Protein AF-A0A2V1IHQ0-F1 (afdb_monomer_lite)

Sequence (121 aa):
MEKNFTPDSVISALMNHAKTSDSDFPVHVFPAKMQRIILELNTTCGFPNDYTASAMLAAISVAIGNTHRIEVKRNWQESAIVYIAIVGRPGDCKSHPLTFVMRPLVNADWKTIRVTTDEQD

Structure (mmCIF, N/CA/C/O backbone):
data_AF-A0A2V1IHQ0-F1
#
_entry.id   AF-A0A2V1IHQ0-F1
#
loop_
_atom_site.group_PDB
_atom_site.id
_atom_site.type_symbol
_atom_site.label_atom_id
_atom_site.label_alt_id
_atom_site.label_comp_id
_atom_site.label_asym_id
_atom_site.label_entity_id
_atom_site.label_seq_id
_atom_site.pdbx_PDB_ins_code
_atom_site.Cartn_x
_atom_site.Cartn_y
_atom_site.Cartn_z
_atom_site.occupancy
_atom_site.B_iso_or_equiv
_atom_site.auth_seq_id
_atom_site.auth_comp_id
_atom_site.auth_asym_id
_atom_site.auth_atom_id
_atom_site.pdbx_PDB_model_num
ATOM 1 N N . MET A 1 1 ? 27.532 -38.109 -4.832 1.00 43.19 1 MET A N 1
ATOM 2 C CA . MET A 1 1 ? 27.178 -37.181 -5.925 1.00 43.19 1 MET A CA 1
ATOM 3 C C . MET A 1 1 ? 26.828 -35.856 -5.274 1.00 43.19 1 MET A C 1
ATOM 5 O O . MET A 1 1 ? 25.725 -35.701 -4.764 1.00 43.19 1 MET A O 1
ATOM 9 N N . GLU A 1 2 ? 27.820 -34.979 -5.140 1.00 50.62 2 GLU A N 1
ATOM 10 C CA . GLU A 1 2 ? 27.670 -33.687 -4.468 1.00 50.62 2 GLU A CA 1
ATOM 11 C C . GLU A 1 2 ? 26.756 -32.785 -5.305 1.00 50.62 2 GLU A C 1
ATOM 13 O O . GLU A 1 2 ? 26.975 -32.590 -6.501 1.00 50.62 2 GLU A O 1
ATOM 18 N N . LYS A 1 3 ? 25.681 -32.277 -4.695 1.00 59.34 3 LYS A N 1
ATOM 19 C CA . LYS A 1 3 ? 24.861 -31.234 -5.311 1.00 59.34 3 LYS A CA 1
ATOM 20 C C . LYS A 1 3 ? 25.655 -29.933 -5.229 1.00 59.34 3 LYS A C 1
ATOM 22 O O . LYS A 1 3 ? 25.682 -29.298 -4.179 1.00 59.34 3 LYS A O 1
ATOM 27 N N . ASN A 1 4 ? 26.304 -29.555 -6.326 1.00 62.03 4 ASN A N 1
ATOM 28 C CA . ASN A 1 4 ? 26.967 -28.261 -6.449 1.00 62.03 4 ASN A CA 1
ATOM 29 C C . ASN A 1 4 ? 25.912 -27.145 -6.427 1.00 62.03 4 ASN A C 1
ATOM 31 O O . ASN A 1 4 ? 25.260 -26.877 -7.435 1.00 62.03 4 ASN A O 1
ATOM 35 N N . PHE A 1 5 ? 25.732 -26.512 -5.267 1.00 65.00 5 PHE A N 1
ATOM 36 C CA . PHE A 1 5 ? 24.930 -25.301 -5.104 1.00 65.00 5 PHE A CA 1
ATOM 37 C C . PHE A 1 5 ? 25.695 -24.106 -5.683 1.00 65.00 5 PHE A C 1
ATOM 39 O O . PHE A 1 5 ? 26.440 -23.428 -4.980 1.00 65.00 5 PHE A O 1
ATOM 46 N N . THR A 1 6 ? 25.538 -23.849 -6.980 1.00 82.12 6 THR A N 1
ATOM 47 C CA . THR A 1 6 ? 26.019 -22.603 -7.592 1.00 82.12 6 THR A CA 1
ATOM 48 C C . THR A 1 6 ? 24.963 -21.503 -7.438 1.00 82.12 6 THR A C 1
ATOM 50 O O . THR A 1 6 ? 23.766 -21.817 -7.477 1.00 82.12 6 THR A O 1
ATOM 53 N N . PRO A 1 7 ? 25.348 -20.218 -7.299 1.00 79.31 7 PRO A N 1
ATOM 54 C CA . PRO A 1 7 ? 24.398 -19.102 -7.258 1.00 79.31 7 PRO A CA 1
ATOM 55 C C . PRO A 1 7 ? 23.412 -19.117 -8.433 1.00 79.31 7 PRO A C 1
ATOM 57 O O . PRO A 1 7 ? 22.220 -18.907 -8.236 1.00 79.31 7 PRO A O 1
ATOM 60 N N . ASP A 1 8 ? 23.875 -19.489 -9.628 1.00 83.06 8 ASP A N 1
ATOM 61 C CA . ASP A 1 8 ? 23.035 -19.603 -10.823 1.00 83.06 8 ASP A CA 1
ATOM 62 C C . ASP A 1 8 ? 21.993 -20.726 -10.719 1.00 83.06 8 ASP A C 1
ATOM 64 O O . ASP A 1 8 ? 20.862 -20.572 -11.185 1.00 83.06 8 ASP A O 1
ATOM 68 N N . SER A 1 9 ? 22.324 -21.848 -10.066 1.00 80.12 9 SER A N 1
ATOM 69 C CA . SER A 1 9 ? 21.358 -22.929 -9.809 1.00 80.12 9 SER A CA 1
ATOM 70 C C . SER A 1 9 ? 20.260 -22.491 -8.837 1.00 80.12 9 SER A C 1
ATOM 72 O O . SER A 1 9 ? 19.096 -22.841 -9.013 1.00 80.12 9 SER A O 1
ATOM 74 N N . VAL A 1 10 ? 20.610 -21.664 -7.847 1.00 82.88 10 VAL A N 1
ATOM 75 C CA . VAL A 1 10 ? 19.654 -21.110 -6.882 1.00 82.88 10 VAL A CA 1
ATOM 76 C C . VAL A 1 10 ? 18.774 -20.063 -7.560 1.00 82.88 10 VAL A C 1
ATOM 78 O O . VAL A 1 10 ? 17.554 -20.120 -7.441 1.00 82.88 10 VAL A O 1
ATOM 81 N N . ILE A 1 11 ? 19.368 -19.147 -8.329 1.00 83.31 11 ILE A N 1
ATOM 82 C CA . ILE A 1 11 ? 18.638 -18.108 -9.067 1.00 83.31 11 ILE A CA 1
ATOM 83 C C . ILE A 1 11 ? 17.683 -18.741 -10.084 1.00 83.31 11 ILE A C 1
ATOM 85 O O . ILE A 1 11 ? 16.514 -18.369 -10.132 1.00 83.31 11 ILE A O 1
ATOM 89 N N . SER A 1 12 ? 18.138 -19.728 -10.859 1.00 79.69 12 SER A N 1
ATOM 90 C CA . SER A 1 12 ? 17.285 -20.426 -11.830 1.00 79.69 12 SER A CA 1
ATOM 91 C C . SER A 1 12 ? 16.164 -21.229 -11.164 1.00 79.69 12 SER A C 1
ATOM 93 O O . SER A 1 12 ? 15.031 -21.196 -11.646 1.00 79.69 12 SER A O 1
ATOM 95 N N . ALA A 1 13 ? 16.425 -21.884 -10.027 1.00 79.50 13 ALA A N 1
ATOM 96 C CA . ALA A 1 13 ? 15.391 -22.563 -9.248 1.00 79.50 13 ALA A CA 1
ATOM 97 C C . ALA A 1 13 ? 14.333 -21.582 -8.712 1.00 79.50 13 ALA A C 1
ATOM 99 O O . ALA A 1 13 ? 13.137 -21.850 -8.834 1.00 79.50 13 ALA A O 1
ATOM 100 N N . LEU A 1 14 ? 14.751 -20.423 -8.191 1.00 77.75 14 LEU A N 1
ATOM 101 C CA . LEU A 1 14 ? 13.845 -19.365 -7.731 1.00 77.75 14 LEU A CA 1
ATOM 102 C C . LEU A 1 14 ? 13.032 -18.763 -8.884 1.00 77.75 14 LEU A C 1
ATOM 104 O O . LEU A 1 14 ? 11.829 -18.563 -8.741 1.00 77.75 14 LEU A O 1
ATOM 108 N N . MET A 1 15 ? 13.654 -18.525 -10.042 1.00 74.56 15 MET A N 1
ATOM 109 C CA . MET A 1 15 ? 12.963 -18.022 -11.235 1.00 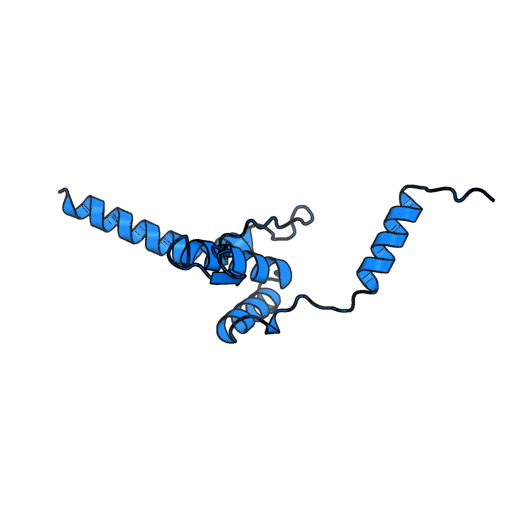74.56 15 MET A CA 1
ATOM 110 C C . MET A 1 15 ? 11.923 -19.011 -11.765 1.00 74.56 15 MET A C 1
ATOM 112 O O . MET A 1 15 ? 10.845 -18.595 -12.184 1.00 74.56 15 MET A O 1
ATOM 116 N N . ASN A 1 16 ? 12.222 -20.311 -11.738 1.00 68.81 16 ASN A N 1
ATOM 117 C CA . ASN A 1 16 ? 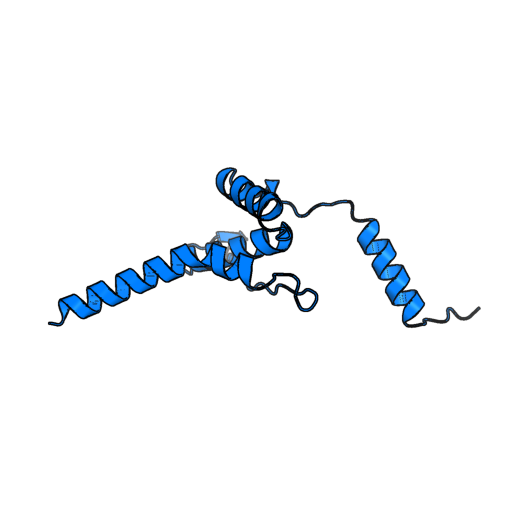11.263 -21.343 -12.126 1.00 68.81 16 ASN A CA 1
ATOM 118 C C . ASN A 1 16 ? 10.108 -21.442 -11.124 1.00 68.81 16 ASN A C 1
ATOM 120 O O . ASN A 1 16 ? 8.966 -21.557 -11.554 1.00 68.81 16 ASN A O 1
ATOM 124 N N . HIS A 1 17 ? 10.380 -21.319 -9.819 1.00 62.88 17 HIS A N 1
ATOM 125 C CA . HIS A 1 17 ? 9.332 -21.314 -8.795 1.00 62.88 17 HIS A CA 1
ATOM 126 C C . HIS A 1 17 ? 8.415 -20.083 -8.907 1.00 62.88 17 HIS A C 1
ATOM 128 O O . HIS A 1 17 ? 7.194 -20.213 -8.833 1.00 62.88 17 HIS A O 1
ATOM 134 N N . ALA A 1 18 ? 8.992 -18.907 -9.177 1.00 60.72 18 ALA A N 1
ATOM 135 C CA . ALA A 1 18 ? 8.255 -17.664 -9.405 1.00 60.72 18 ALA A CA 1
ATOM 136 C C . ALA A 1 18 ? 7.398 -17.695 -10.684 1.00 60.72 18 ALA A C 1
ATOM 138 O O . ALA A 1 18 ? 6.355 -17.055 -10.735 1.00 60.72 18 ALA A O 1
ATOM 139 N N . LYS A 1 19 ? 7.805 -18.455 -11.711 1.00 55.62 19 LYS A N 1
ATOM 140 C CA . LYS A 1 19 ? 6.988 -18.686 -12.915 1.00 55.62 19 LYS A CA 1
ATOM 141 C C . LYS A 1 19 ? 5.843 -19.677 -12.696 1.00 55.62 19 LYS A C 1
ATOM 143 O O . LYS A 1 19 ? 4.899 -19.666 -13.473 1.00 55.62 19 LYS A O 1
ATOM 148 N N . THR A 1 20 ? 5.934 -20.548 -11.689 1.00 46.66 20 THR A N 1
ATOM 149 C CA . THR A 1 20 ? 4.918 -21.579 -11.406 1.00 46.66 20 THR A CA 1
ATOM 150 C C . THR A 1 20 ? 3.824 -21.148 -10.431 1.00 46.66 20 THR A C 1
ATOM 152 O O . THR A 1 20 ? 2.841 -21.870 -10.285 1.00 46.66 20 THR A O 1
ATOM 155 N N . SER A 1 21 ? 3.943 -19.993 -9.770 1.00 52.19 21 SER A N 1
ATOM 156 C CA . SER A 1 21 ? 2.831 -19.417 -9.012 1.00 52.19 21 SER A CA 1
ATOM 157 C C . SER A 1 21 ? 1.938 -18.611 -9.952 1.00 52.19 21 SER A C 1
ATOM 159 O O . SER A 1 21 ? 2.042 -17.392 -10.024 1.00 52.19 21 SER A O 1
ATOM 161 N N . ASP A 1 22 ? 1.035 -19.302 -10.643 1.00 53.28 22 ASP A N 1
ATOM 162 C CA . ASP A 1 22 ? -0.062 -18.743 -11.458 1.00 53.28 22 ASP A CA 1
ATOM 163 C C . ASP A 1 22 ? -1.106 -17.971 -10.608 1.00 53.28 22 ASP A C 1
ATOM 165 O O . ASP A 1 22 ? -2.236 -17.723 -11.020 1.00 53.28 22 ASP A O 1
ATOM 169 N N . SER A 1 23 ? -0.765 -17.638 -9.358 1.00 60.28 23 SER A N 1
ATOM 170 C CA . SER A 1 23 ? -1.590 -16.817 -8.486 1.00 60.28 23 SER A CA 1
ATOM 171 C C . SER A 1 23 ? -1.239 -15.357 -8.731 1.00 60.28 23 SER A C 1
ATOM 173 O O . SER A 1 23 ? -0.341 -14.805 -8.087 1.00 60.28 23 SER A O 1
ATOM 175 N N . ASP A 1 24 ? -1.956 -14.733 -9.659 1.00 80.81 24 ASP A N 1
ATOM 176 C CA . ASP A 1 24 ? -1.975 -13.280 -9.766 1.00 80.81 24 ASP A CA 1
ATOM 177 C C . ASP A 1 24 ? -2.241 -12.647 -8.393 1.00 80.81 24 ASP A C 1
ATOM 179 O O . ASP A 1 24 ? -2.934 -13.211 -7.534 1.00 80.81 24 ASP A O 1
ATOM 183 N N . PHE A 1 25 ? -1.693 -11.448 -8.180 1.00 87.56 25 PHE A N 1
ATOM 184 C CA . PHE A 1 25 ? -1.947 -10.693 -6.958 1.00 87.56 25 PHE A CA 1
ATOM 185 C C . PHE A 1 25 ? -3.468 -10.595 -6.716 1.00 87.56 25 PHE A C 1
ATOM 187 O O . PHE A 1 25 ? -4.209 -10.283 -7.654 1.00 87.56 25 PHE A O 1
ATOM 194 N N . PRO A 1 26 ? -3.970 -10.836 -5.488 1.00 92.31 26 PRO A N 1
ATOM 195 C CA . PRO A 1 26 ? -5.396 -11.033 -5.237 1.00 92.31 26 PRO A CA 1
ATOM 196 C C . PRO A 1 26 ? -6.180 -9.709 -5.240 1.00 92.31 26 PRO A C 1
ATOM 198 O O . PRO A 1 26 ? -6.744 -9.299 -4.233 1.00 92.31 26 PRO A O 1
ATOM 201 N N . VAL A 1 27 ? -6.265 -9.024 -6.383 1.00 93.25 27 VAL A N 1
ATOM 202 C CA . VAL A 1 27 ? -6.964 -7.733 -6.530 1.00 93.25 27 VAL A CA 1
ATOM 203 C C . VAL A 1 27 ? -8.450 -7.854 -6.172 1.00 93.25 27 VAL A C 1
ATOM 205 O O . VAL A 1 27 ? -9.037 -6.918 -5.638 1.00 93.25 27 VAL A O 1
ATOM 208 N N . HIS A 1 28 ? -9.054 -9.025 -6.381 1.00 93.25 28 HIS A N 1
ATOM 209 C CA . HIS A 1 28 ? -10.473 -9.275 -6.118 1.00 93.25 28 HIS A CA 1
ATOM 210 C C . HIS A 1 28 ? -10.896 -9.100 -4.644 1.00 93.25 28 HIS A C 1
ATOM 212 O O . HIS A 1 28 ? -12.087 -8.949 -4.379 1.00 93.25 28 HIS A O 1
ATOM 218 N N . VAL A 1 29 ? -9.958 -9.096 -3.686 1.00 93.81 29 VAL A N 1
ATOM 219 C CA . VAL A 1 29 ? -10.269 -8.886 -2.256 1.00 93.81 29 VAL A CA 1
ATOM 220 C C . VAL A 1 29 ? -10.569 -7.423 -1.921 1.00 93.81 29 VAL A C 1
ATOM 222 O O . VAL A 1 29 ? -11.138 -7.128 -0.872 1.00 93.81 29 VAL A O 1
ATOM 225 N N . PHE A 1 30 ? -10.190 -6.491 -2.799 1.00 95.19 30 PHE A N 1
ATOM 226 C CA . PHE A 1 30 ? -10.441 -5.068 -2.601 1.00 95.19 30 PHE A CA 1
ATOM 227 C C . PHE A 1 30 ? -11.893 -4.715 -2.950 1.00 95.19 30 PHE A C 1
ATOM 229 O O . PHE A 1 30 ? -12.513 -5.377 -3.779 1.00 95.19 30 PHE A O 1
ATOM 236 N N . PRO A 1 31 ? -12.459 -3.627 -2.406 1.00 95.69 31 PRO A N 1
ATOM 237 C CA . PRO A 1 31 ? -13.733 -3.097 -2.885 1.00 95.69 31 PRO A CA 1
ATOM 238 C C . PRO A 1 31 ? -13.695 -2.772 -4.387 1.00 95.69 31 PRO A C 1
ATOM 240 O O . PRO A 1 31 ? -12.697 -2.251 -4.884 1.00 95.69 31 PRO A O 1
ATOM 243 N N . ALA A 1 32 ? -14.804 -2.980 -5.107 1.00 96.50 32 ALA A N 1
ATOM 244 C CA . ALA A 1 32 ? -14.872 -2.842 -6.572 1.00 96.50 32 ALA A CA 1
ATOM 245 C C . ALA A 1 32 ? -14.317 -1.508 -7.119 1.00 96.50 32 ALA A C 1
ATOM 247 O O . ALA A 1 32 ? -13.665 -1.474 -8.161 1.00 96.50 32 ALA A O 1
ATOM 248 N N . LYS A 1 33 ? -14.523 -0.398 -6.396 1.00 95.75 33 LYS A N 1
ATOM 249 C CA . LYS A 1 33 ? -13.975 0.918 -6.774 1.00 95.75 33 LYS A CA 1
ATOM 250 C C . LYS A 1 33 ? -12.442 0.945 -6.750 1.00 95.75 33 LYS A C 1
ATOM 252 O O . LYS A 1 33 ? -11.835 1.547 -7.627 1.00 95.75 33 LYS A O 1
ATOM 257 N N . MET A 1 34 ? -11.824 0.297 -5.765 1.00 95.62 34 MET A N 1
ATOM 258 C CA . MET A 1 34 ? -10.367 0.206 -5.645 1.00 95.62 34 MET A CA 1
ATOM 259 C C . MET A 1 34 ? -9.786 -0.745 -6.688 1.00 95.62 34 MET A C 1
ATOM 261 O O . MET A 1 34 ? -8.794 -0.397 -7.320 1.00 95.62 34 MET A O 1
ATOM 265 N N . GLN A 1 35 ? -10.449 -1.880 -6.938 1.00 96.19 35 GLN A N 1
ATOM 266 C CA . GLN A 1 35 ? -10.070 -2.794 -8.023 1.00 96.19 35 GLN A CA 1
ATOM 267 C C . GLN A 1 35 ? -9.988 -2.058 -9.360 1.00 96.19 35 GLN A C 1
ATOM 269 O O . GLN A 1 35 ? -8.993 -2.160 -10.070 1.00 96.19 35 GLN A O 1
ATOM 274 N N . ARG A 1 36 ? -11.011 -1.253 -9.669 1.00 96.75 36 ARG A N 1
ATOM 275 C CA . ARG A 1 36 ? -11.046 -0.443 -10.885 1.00 96.75 36 ARG A CA 1
ATOM 276 C C . ARG A 1 36 ? -9.843 0.495 -10.988 1.00 96.75 36 ARG A C 1
ATOM 278 O O . ARG A 1 36 ? -9.212 0.528 -12.033 1.00 96.75 36 ARG A O 1
ATOM 285 N N . ILE A 1 37 ? -9.503 1.211 -9.915 1.00 96.12 37 ILE A N 1
ATOM 286 C CA . ILE A 1 37 ? -8.344 2.118 -9.901 1.00 96.12 37 ILE A CA 1
ATOM 287 C C . ILE A 1 37 ? -7.038 1.344 -10.134 1.00 96.12 37 ILE A C 1
ATOM 289 O O . ILE A 1 37 ? -6.203 1.795 -10.912 1.00 96.12 37 ILE A O 1
ATOM 293 N N . ILE A 1 38 ? -6.864 0.181 -9.495 1.00 95.62 38 ILE A N 1
ATOM 294 C CA . ILE A 1 38 ? -5.679 -0.676 -9.678 1.00 95.62 38 ILE A CA 1
ATOM 295 C C . ILE A 1 38 ? -5.533 -1.070 -11.154 1.00 95.62 38 ILE A C 1
ATOM 297 O O . ILE A 1 38 ? -4.485 -0.838 -11.756 1.00 95.62 38 ILE A O 1
ATOM 301 N N . LEU A 1 39 ? -6.605 -1.596 -11.750 1.00 95.31 39 LEU A N 1
ATOM 302 C CA . LEU A 1 39 ? -6.609 -2.064 -13.137 1.00 95.31 39 LEU A CA 1
ATOM 303 C C . LEU A 1 39 ? -6.446 -0.915 -14.147 1.00 95.31 39 LEU A C 1
ATOM 305 O O . LEU A 1 39 ? -5.737 -1.062 -15.144 1.00 95.31 39 LEU A O 1
ATOM 309 N N . GLU A 1 40 ? -7.059 0.245 -13.894 1.00 96.06 40 GLU A N 1
ATOM 310 C CA . GLU A 1 40 ? -6.906 1.433 -14.742 1.00 96.06 40 GLU A CA 1
ATOM 311 C C . GLU A 1 40 ? -5.473 1.977 -14.696 1.00 96.06 40 GLU A C 1
ATOM 313 O O . GLU A 1 40 ? -4.917 2.297 -15.746 1.00 96.06 40 GLU A O 1
ATOM 318 N N . LEU A 1 41 ? -4.835 2.037 -13.523 1.00 94.06 41 LEU A N 1
ATOM 319 C CA . LEU A 1 41 ? -3.440 2.477 -13.392 1.00 94.06 41 LEU A CA 1
ATOM 320 C C . LEU A 1 41 ? -2.457 1.507 -14.050 1.00 94.06 41 LEU A C 1
ATOM 322 O O . LEU A 1 41 ? -1.471 1.940 -14.649 1.00 94.06 41 LEU A O 1
ATOM 326 N N . ASN A 1 42 ? -2.740 0.208 -13.995 1.00 93.62 42 ASN A N 1
ATOM 327 C CA . ASN A 1 42 ? -1.977 -0.777 -14.747 1.00 93.62 42 ASN A CA 1
ATOM 328 C C . ASN A 1 42 ? -2.118 -0.562 -16.259 1.00 93.62 42 ASN A C 1
ATOM 330 O O . ASN A 1 42 ? -1.115 -0.453 -16.958 1.00 93.62 42 ASN A O 1
ATOM 334 N N . THR A 1 43 ? -3.348 -0.401 -16.747 1.00 94.19 43 THR A N 1
ATOM 335 C CA . THR A 1 43 ? -3.630 -0.248 -18.183 1.00 94.19 43 THR A CA 1
ATOM 336 C C . THR A 1 43 ? -3.082 1.063 -18.756 1.00 94.19 43 THR A C 1
ATOM 338 O O . THR A 1 43 ? -2.606 1.093 -19.887 1.00 94.19 43 THR A O 1
ATOM 341 N N . THR A 1 44 ? -3.155 2.161 -18.000 1.00 93.62 44 THR A N 1
ATOM 342 C CA . THR A 1 44 ? -2.820 3.510 -18.495 1.00 93.62 44 THR A CA 1
ATOM 343 C C . THR A 1 44 ? -1.387 3.934 -18.194 1.00 93.62 44 THR A C 1
ATOM 345 O O . THR A 1 44 ? -0.762 4.596 -19.019 1.00 93.62 44 THR A O 1
ATOM 348 N N . CYS A 1 45 ? -0.855 3.567 -17.026 1.00 89.31 45 CYS A N 1
ATOM 349 C CA . CYS A 1 45 ? 0.472 3.981 -16.568 1.00 89.31 45 CYS A CA 1
ATOM 350 C C . CYS A 1 45 ? 1.481 2.826 -16.520 1.00 89.31 45 CYS A C 1
ATOM 352 O O . CYS A 1 45 ? 2.653 3.066 -16.238 1.00 89.31 45 CYS A O 1
ATOM 354 N N . GLY A 1 46 ? 1.053 1.583 -16.764 1.00 89.25 46 GLY A N 1
ATOM 355 C CA . GLY A 1 46 ? 1.921 0.408 -16.681 1.00 89.25 46 GLY A CA 1
ATOM 356 C C . GLY A 1 46 ? 2.330 0.049 -15.252 1.00 89.25 46 GLY A C 1
ATOM 357 O O . GLY A 1 46 ? 3.316 -0.659 -15.061 1.00 89.25 46 GLY A O 1
ATOM 358 N N . PHE A 1 47 ? 1.624 0.549 -14.233 1.00 90.56 47 PHE A N 1
ATOM 359 C CA . PHE A 1 47 ? 1.960 0.244 -12.843 1.00 90.56 47 PHE A CA 1
ATOM 360 C C . PHE A 1 47 ? 1.623 -1.215 -12.519 1.00 90.56 47 PHE A C 1
ATOM 362 O O . PHE A 1 47 ? 0.490 -1.634 -12.764 1.00 90.56 47 PHE A O 1
ATOM 369 N N . PRO A 1 48 ? 2.552 -1.996 -11.940 1.00 91.31 48 PRO A N 1
ATOM 370 C CA . PRO A 1 48 ? 2.236 -3.337 -11.468 1.00 91.31 48 PRO A CA 1
ATOM 371 C C . PRO A 1 48 ? 1.045 -3.327 -10.493 1.00 91.31 48 PRO A C 1
ATOM 373 O O . PRO A 1 48 ? 0.919 -2.436 -9.639 1.00 91.31 48 PRO A O 1
ATOM 376 N N . ASN A 1 49 ? 0.132 -4.291 -10.657 1.00 93.06 49 ASN A N 1
ATOM 377 C CA . ASN A 1 49 ? -1.103 -4.370 -9.867 1.00 93.06 49 ASN A CA 1
ATOM 378 C C . ASN A 1 49 ? -0.805 -4.523 -8.370 1.00 93.06 49 ASN A C 1
ATOM 380 O O . ASN A 1 49 ? -1.445 -3.879 -7.540 1.00 93.06 49 ASN A O 1
ATOM 384 N N . ASP A 1 50 ? 0.195 -5.337 -8.043 1.00 92.50 50 ASP A N 1
ATOM 385 C CA . ASP A 1 50 ? 0.708 -5.551 -6.694 1.00 92.50 50 ASP A CA 1
ATOM 386 C C . ASP A 1 50 ? 1.269 -4.262 -6.081 1.00 92.50 50 ASP A C 1
ATOM 388 O O . ASP A 1 50 ? 0.929 -3.941 -4.948 1.00 92.50 50 ASP A O 1
ATOM 392 N N . TYR A 1 51 ? 2.023 -3.445 -6.823 1.00 94.00 51 TYR A N 1
ATOM 393 C CA . TYR A 1 51 ? 2.559 -2.180 -6.298 1.00 94.00 51 TYR A CA 1
ATOM 394 C C . TYR A 1 51 ? 1.440 -1.207 -5.920 1.00 94.00 51 TYR A C 1
ATOM 396 O O . TYR A 1 51 ? 1.462 -0.603 -4.845 1.00 94.00 51 TYR A O 1
ATOM 404 N N . THR A 1 52 ? 0.442 -1.067 -6.793 1.00 95.12 52 THR A N 1
ATOM 405 C CA . THR A 1 52 ? -0.695 -0.169 -6.555 1.00 95.12 52 THR A CA 1
ATOM 406 C C . THR A 1 52 ? -1.572 -0.674 -5.414 1.00 95.12 52 THR A C 1
ATOM 408 O O . THR A 1 52 ? -1.954 0.099 -4.534 1.00 95.12 52 THR A O 1
ATOM 411 N N . ALA A 1 53 ? -1.863 -1.972 -5.384 1.00 95.56 53 ALA A N 1
ATOM 412 C CA . ALA A 1 53 ? -2.676 -2.575 -4.339 1.00 95.56 53 ALA A CA 1
ATOM 413 C C . ALA A 1 53 ? -1.981 -2.547 -2.967 1.00 95.56 53 ALA A C 1
ATOM 415 O O . ALA A 1 53 ? -2.608 -2.210 -1.961 1.00 95.56 53 ALA A O 1
ATOM 416 N N . SER A 1 54 ? -0.674 -2.813 -2.912 1.00 94.88 54 SER A N 1
ATOM 417 C CA . SER A 1 54 ? 0.137 -2.657 -1.702 1.00 94.88 54 SER A CA 1
ATOM 418 C C . SER A 1 54 ? 0.158 -1.205 -1.217 1.00 94.88 54 SER A C 1
ATOM 420 O O . SER A 1 54 ? -0.020 -0.959 -0.025 1.00 94.88 54 SER A O 1
ATOM 422 N N . ALA A 1 55 ? 0.290 -0.228 -2.119 1.00 94.88 55 ALA A N 1
ATOM 423 C CA . ALA A 1 55 ? 0.171 1.185 -1.760 1.00 94.88 55 ALA A CA 1
ATOM 424 C C . ALA A 1 55 ? -1.221 1.534 -1.196 1.00 94.88 55 ALA A C 1
ATOM 426 O O . ALA A 1 55 ? -1.321 2.306 -0.242 1.00 94.88 55 ALA A O 1
ATOM 427 N N . MET A 1 56 ? -2.296 0.941 -1.729 1.00 95.50 56 MET A N 1
ATOM 428 C CA . MET A 1 56 ? -3.653 1.105 -1.186 1.00 95.50 56 MET A CA 1
ATOM 429 C C . MET A 1 56 ? -3.796 0.540 0.218 1.00 95.50 56 MET A C 1
ATOM 431 O O . MET A 1 56 ? -4.389 1.207 1.060 1.00 95.50 56 MET A O 1
ATOM 435 N N . LEU A 1 57 ? -3.228 -0.631 0.505 1.00 95.06 57 LEU A N 1
ATOM 436 C CA . LEU A 1 57 ? -3.241 -1.183 1.863 1.00 95.06 57 LEU A CA 1
ATOM 437 C C . LEU A 1 57 ? -2.533 -0.258 2.858 1.00 95.06 57 LEU A C 1
ATOM 439 O O . LEU A 1 57 ? -3.062 -0.025 3.944 1.00 95.06 57 LEU A O 1
ATOM 443 N N . ALA A 1 58 ? -1.394 0.325 2.471 1.00 94.69 58 ALA A N 1
ATOM 444 C CA . ALA A 1 58 ? -0.697 1.309 3.298 1.00 94.69 58 ALA A CA 1
ATOM 445 C C . ALA A 1 58 ? -1.578 2.543 3.563 1.00 94.69 58 ALA A C 1
ATOM 447 O O . ALA A 1 58 ? -1.730 2.961 4.708 1.00 94.69 58 ALA A O 1
ATOM 448 N N . ALA A 1 59 ? -2.222 3.090 2.530 1.00 94.50 59 ALA A N 1
ATOM 449 C CA . ALA A 1 59 ? -3.110 4.241 2.684 1.00 94.50 59 ALA A CA 1
ATOM 450 C C . ALA A 1 59 ? -4.347 3.934 3.542 1.00 94.50 59 ALA A C 1
ATOM 452 O O . ALA A 1 59 ? -4.720 4.742 4.387 1.00 94.50 59 ALA A O 1
ATOM 453 N N . ILE A 1 60 ? -4.969 2.764 3.373 1.00 94.12 60 ILE A N 1
ATOM 454 C CA . ILE A 1 60 ? -6.109 2.325 4.195 1.00 94.12 60 ILE A CA 1
ATOM 455 C C . ILE A 1 60 ? -5.686 2.203 5.659 1.00 94.12 60 ILE A C 1
ATOM 457 O O . ILE A 1 60 ? -6.396 2.665 6.547 1.00 94.12 60 ILE A O 1
ATOM 461 N N . SER A 1 61 ? -4.513 1.628 5.909 1.00 94.69 61 SER A N 1
ATOM 462 C CA . SER A 1 61 ? -3.954 1.503 7.251 1.00 94.69 61 SER A CA 1
ATOM 463 C C . SER A 1 61 ? -3.742 2.858 7.922 1.00 94.69 61 SER A C 1
ATOM 465 O O . SER A 1 61 ? -4.170 3.046 9.059 1.00 94.69 61 SER A O 1
ATOM 467 N N . VAL A 1 62 ? -3.181 3.833 7.199 1.00 93.94 62 VAL A N 1
ATOM 468 C CA . VAL A 1 62 ? -3.043 5.216 7.686 1.00 93.94 62 VAL A CA 1
ATOM 469 C C . VAL A 1 62 ? -4.411 5.860 7.927 1.00 93.94 62 VAL A C 1
ATOM 471 O O . VAL A 1 62 ? -4.603 6.511 8.950 1.00 93.94 62 VAL A O 1
ATOM 474 N N . ALA A 1 63 ? -5.370 5.659 7.020 1.00 93.06 63 ALA A N 1
ATOM 475 C CA . ALA A 1 63 ? -6.712 6.226 7.131 1.00 93.06 63 ALA A CA 1
ATOM 476 C C . ALA A 1 63 ? -7.489 5.685 8.343 1.00 93.06 63 ALA A C 1
ATOM 478 O O . ALA A 1 63 ? -8.221 6.434 8.984 1.00 93.06 63 ALA A O 1
ATOM 479 N N . ILE A 1 64 ? -7.334 4.396 8.664 1.00 94.38 64 ILE A N 1
ATOM 480 C CA . ILE A 1 64 ? -7.917 3.788 9.867 1.00 94.38 64 ILE A CA 1
ATOM 481 C C . ILE A 1 64 ? -7.152 4.252 11.114 1.00 94.38 64 ILE A C 1
ATOM 483 O O . ILE A 1 64 ? -7.758 4.611 12.128 1.00 94.38 64 ILE A O 1
ATOM 487 N N . GLY A 1 65 ? -5.820 4.240 11.064 1.00 90.31 65 GLY A N 1
ATOM 488 C CA . GLY A 1 65 ? -4.967 4.550 12.205 1.00 90.31 65 GLY A CA 1
ATOM 489 C C . GLY A 1 65 ? -5.292 3.680 13.424 1.00 90.31 65 GLY A C 1
ATOM 490 O O . GLY A 1 65 ? -5.554 2.484 13.313 1.00 90.31 65 GLY A O 1
ATOM 491 N N . ASN A 1 66 ? -5.315 4.297 14.607 1.00 89.94 66 ASN A N 1
ATOM 492 C CA . ASN A 1 66 ? -5.632 3.621 15.873 1.00 89.94 66 ASN A CA 1
ATOM 493 C C . ASN A 1 66 ? -7.123 3.656 16.246 1.00 89.94 66 ASN A C 1
ATOM 495 O O . ASN A 1 66 ? -7.482 3.314 17.371 1.00 89.94 66 ASN A O 1
ATOM 499 N N . THR A 1 67 ? -7.996 4.086 15.332 1.00 92.50 67 THR A N 1
ATOM 500 C CA . THR A 1 67 ? -9.421 4.291 15.642 1.00 92.50 67 THR A CA 1
ATOM 501 C C . THR A 1 67 ? -10.211 2.986 15.735 1.00 92.50 67 THR A C 1
ATOM 503 O O . THR A 1 67 ? -11.201 2.927 16.458 1.00 92.50 67 THR A O 1
ATOM 506 N N . HIS A 1 68 ? -9.770 1.935 15.036 1.00 92.56 68 HIS A N 1
ATOM 507 C CA . HIS A 1 68 ? -10.439 0.636 15.005 1.00 92.56 68 HIS A CA 1
ATOM 508 C C . HIS A 1 68 ? -9.472 -0.486 15.386 1.00 92.56 68 HIS A C 1
ATOM 510 O O . HIS A 1 68 ? -8.303 -0.493 14.990 1.00 92.56 68 HIS A O 1
ATOM 516 N N . ARG A 1 69 ? -9.986 -1.460 16.140 1.00 92.44 69 ARG A N 1
ATOM 517 C CA . ARG A 1 69 ? -9.286 -2.686 16.529 1.00 92.44 69 ARG A CA 1
ATOM 518 C C . ARG A 1 69 ? -10.201 -3.88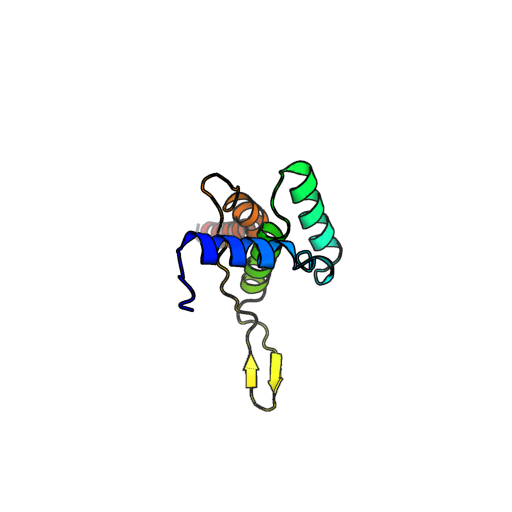4 16.330 1.00 92.44 69 ARG A C 1
ATOM 520 O O . ARG A 1 69 ? -11.411 -3.765 16.512 1.00 92.44 69 ARG A O 1
ATOM 527 N N . ILE A 1 70 ? -9.619 -5.011 15.942 1.00 92.88 70 ILE A N 1
ATOM 528 C CA . ILE A 1 70 ? -10.330 -6.274 15.751 1.00 92.88 70 ILE A CA 1
ATOM 529 C C . ILE A 1 70 ? -9.900 -7.288 16.807 1.00 92.88 70 ILE A C 1
ATOM 531 O O . ILE A 1 70 ? -8.709 -7.452 17.073 1.00 92.88 70 ILE A O 1
ATOM 535 N N . GLU A 1 71 ? -10.868 -7.995 17.387 1.00 94.81 71 GLU A N 1
ATOM 536 C CA . GLU A 1 71 ? -10.597 -9.113 18.287 1.00 94.81 71 GLU A CA 1
ATOM 537 C C . GLU A 1 71 ? -10.352 -10.381 17.468 1.00 94.81 71 GLU A C 1
ATOM 539 O O . GLU A 1 71 ? -11.286 -10.982 16.938 1.00 94.81 71 GLU A O 1
ATOM 544 N N . VAL A 1 72 ? -9.090 -10.791 17.345 1.00 92.44 72 VAL A N 1
ATOM 545 C CA . VAL A 1 72 ? -8.716 -11.986 16.568 1.00 92.44 72 VAL A CA 1
ATOM 546 C C . VAL A 1 72 ? -8.966 -13.258 17.380 1.00 92.44 72 VAL A C 1
ATOM 548 O O . VAL A 1 72 ? -9.384 -14.287 16.849 1.00 92.44 72 VAL A O 1
ATOM 551 N N . LYS A 1 73 ? -8.708 -13.192 18.688 1.00 93.62 73 LYS A N 1
ATOM 552 C CA . LYS A 1 73 ? -8.998 -14.234 19.683 1.00 93.62 73 LYS A CA 1
ATOM 553 C C . LYS A 1 73 ? -9.400 -13.562 20.988 1.00 93.62 73 LYS A C 1
ATOM 555 O O . LYS A 1 73 ? -9.099 -12.392 21.186 1.00 93.62 73 LYS A O 1
ATOM 560 N N . ARG A 1 74 ? -10.011 -14.319 21.903 1.00 92.50 74 ARG A N 1
ATOM 561 C CA . ARG A 1 74 ? -10.398 -13.814 23.228 1.00 92.50 74 ARG A CA 1
ATOM 562 C C . ARG A 1 74 ? -9.222 -13.096 23.903 1.00 92.50 74 ARG A C 1
ATOM 564 O O . ARG A 1 74 ? -8.187 -13.720 24.130 1.00 92.50 74 ARG A O 1
ATOM 571 N N . ASN A 1 75 ? -9.404 -11.818 24.233 1.00 91.88 75 ASN A N 1
ATOM 572 C CA . ASN A 1 75 ? -8.390 -10.922 24.817 1.00 91.88 75 ASN A CA 1
ATOM 573 C C . ASN A 1 75 ? -7.174 -10.608 23.913 1.00 91.88 75 ASN A C 1
ATOM 575 O O . ASN A 1 75 ? -6.178 -10.078 24.403 1.00 91.88 75 ASN A O 1
ATOM 579 N N . TRP A 1 76 ? -7.235 -10.887 22.610 1.00 94.62 76 TRP A N 1
ATOM 580 C CA . TRP A 1 76 ? -6.223 -10.495 21.628 1.00 94.62 76 TRP A CA 1
ATOM 581 C C . TRP A 1 76 ? -6.834 -9.530 20.615 1.00 94.62 76 TRP A C 1
ATOM 583 O O . TRP A 1 76 ? -7.572 -9.923 19.711 1.00 94.62 76 TRP A O 1
ATOM 593 N N . GLN A 1 77 ? -6.500 -8.254 20.792 1.00 93.38 77 GLN A N 1
ATOM 594 C CA . GLN A 1 77 ? -6.919 -7.159 19.927 1.00 93.38 77 GLN A CA 1
ATOM 595 C C . GLN A 1 77 ? -5.773 -6.759 19.003 1.00 93.38 77 GLN A C 1
ATOM 597 O O . GLN A 1 77 ? -4.659 -6.542 19.478 1.00 93.38 77 GLN A O 1
ATOM 602 N N . GLU A 1 78 ? -6.066 -6.595 17.720 1.00 93.12 78 GLU A N 1
ATOM 603 C CA . GLU A 1 78 ? -5.112 -6.126 16.717 1.00 93.12 78 GLU A CA 1
ATOM 604 C C . GLU A 1 78 ? -5.583 -4.830 16.063 1.00 93.12 78 GLU A C 1
ATOM 606 O O . GLU A 1 78 ? -6.768 -4.638 15.784 1.00 93.12 78 GLU A O 1
ATOM 611 N N . SER A 1 79 ? -4.642 -3.918 15.825 1.00 92.81 79 SER A N 1
ATOM 612 C CA . SER A 1 79 ? -4.881 -2.700 15.045 1.00 92.81 79 SER A CA 1
ATOM 613 C C . SER A 1 79 ? -4.657 -2.955 13.559 1.00 92.81 79 SER A C 1
ATOM 615 O O . SER A 1 79 ? -3.801 -3.754 13.191 1.00 92.81 79 SER A O 1
ATOM 617 N N . ALA A 1 80 ? -5.329 -2.197 12.694 1.00 92.31 80 ALA A N 1
ATOM 618 C CA . ALA A 1 80 ? -5.102 -2.239 11.248 1.00 92.31 80 ALA A CA 1
ATOM 619 C C . ALA A 1 80 ? -3.819 -1.487 10.815 1.00 92.31 80 ALA A C 1
ATOM 621 O O . ALA A 1 80 ? -3.833 -0.756 9.824 1.00 92.31 80 ALA A O 1
ATOM 622 N N . ILE A 1 81 ? -2.717 -1.627 11.561 1.00 93.12 81 ILE A N 1
ATOM 623 C CA . ILE A 1 81 ? -1.425 -0.994 11.261 1.00 93.12 81 ILE A CA 1
ATOM 624 C C . ILE A 1 81 ? -0.565 -1.985 10.483 1.00 93.12 81 ILE A C 1
ATOM 626 O O . ILE A 1 81 ? -0.175 -3.021 11.017 1.00 93.12 81 ILE A O 1
ATOM 630 N N . VAL A 1 82 ? -0.252 -1.661 9.228 1.00 92.50 82 VAL A N 1
ATOM 631 C CA . VAL A 1 82 ? 0.606 -2.491 8.375 1.00 92.50 82 VAL A CA 1
ATOM 632 C C . VAL A 1 82 ? 1.807 -1.698 7.875 1.00 92.50 82 VAL A C 1
ATOM 634 O O . VAL A 1 82 ? 1.694 -0.536 7.487 1.00 92.50 82 VAL A O 1
ATOM 637 N N . TYR A 1 83 ? 2.961 -2.359 7.849 1.00 92.44 83 TYR A N 1
ATOM 638 C CA . TYR A 1 83 ? 4.190 -1.838 7.259 1.00 92.44 83 TYR A CA 1
ATOM 639 C C . TYR A 1 83 ? 4.450 -2.568 5.947 1.00 92.44 83 TYR A C 1
ATOM 641 O O . TYR A 1 83 ? 4.477 -3.797 5.910 1.00 92.44 83 TYR A O 1
ATOM 649 N N . ILE A 1 84 ? 4.623 -1.810 4.866 1.00 92.94 84 ILE A N 1
ATOM 650 C CA . ILE A 1 84 ? 4.735 -2.347 3.509 1.00 92.94 84 ILE A CA 1
ATOM 651 C C . ILE A 1 84 ? 6.028 -1.842 2.874 1.00 92.94 84 ILE A C 1
ATOM 653 O O . ILE A 1 84 ? 6.311 -0.646 2.895 1.00 92.94 84 ILE A O 1
ATOM 657 N N . ALA A 1 85 ? 6.788 -2.760 2.277 1.00 92.44 85 ALA A N 1
ATOM 658 C CA . ALA A 1 85 ? 7.966 -2.455 1.476 1.00 92.44 85 ALA A CA 1
ATOM 659 C C . ALA A 1 85 ? 7.729 -2.897 0.028 1.00 92.44 85 ALA A C 1
ATOM 661 O O . ALA A 1 85 ? 7.489 -4.074 -0.234 1.00 92.44 85 ALA A O 1
ATOM 662 N N . ILE A 1 86 ? 7.813 -1.952 -0.909 1.00 90.31 86 ILE A N 1
ATOM 663 C CA . ILE A 1 86 ? 7.729 -2.227 -2.348 1.00 90.31 86 ILE A CA 1
ATOM 664 C C . ILE A 1 86 ? 9.157 -2.304 -2.895 1.00 90.31 86 ILE A C 1
ATOM 666 O O . ILE A 1 86 ? 9.884 -1.308 -2.897 1.00 90.31 86 ILE A O 1
ATOM 670 N N . VAL A 1 87 ? 9.562 -3.488 -3.358 1.00 89.81 87 VAL A N 1
ATOM 671 C CA . VAL A 1 87 ? 10.913 -3.761 -3.870 1.00 89.81 87 VAL A CA 1
ATOM 672 C C . VAL A 1 87 ? 10.830 -4.126 -5.347 1.00 89.81 87 VAL A C 1
ATOM 674 O O . VAL A 1 87 ? 10.055 -4.985 -5.737 1.00 89.81 87 VAL A O 1
ATOM 677 N N . GLY A 1 88 ? 11.658 -3.478 -6.163 1.00 86.25 88 GLY A N 1
ATOM 678 C CA . GLY A 1 88 ? 11.631 -3.593 -7.621 1.00 86.25 88 GLY A CA 1
ATOM 679 C C . GLY A 1 88 ? 12.857 -2.941 -8.251 1.00 86.25 88 GLY A C 1
ATOM 680 O O . GLY A 1 88 ? 13.585 -2.193 -7.583 1.00 86.25 88 GLY A O 1
ATOM 681 N N . ARG A 1 89 ? 13.094 -3.178 -9.543 1.00 85.38 89 ARG A N 1
ATOM 682 C CA . ARG A 1 89 ? 14.305 -2.706 -10.247 1.00 85.38 89 ARG A CA 1
ATOM 683 C C . ARG A 1 89 ? 14.378 -1.170 -10.313 1.00 85.38 89 ARG A C 1
ATOM 685 O O . ARG A 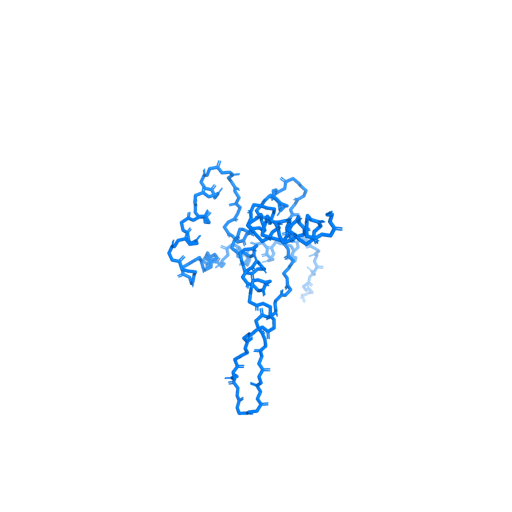1 89 ? 13.346 -0.501 -10.230 1.00 85.38 89 ARG A O 1
ATOM 692 N N . PRO A 1 90 ? 15.565 -0.550 -10.424 1.00 84.62 90 PRO A N 1
ATOM 693 C CA . PRO A 1 90 ? 15.656 0.886 -10.698 1.00 84.62 90 PRO A CA 1
ATOM 694 C C . PRO A 1 90 ? 14.808 1.264 -11.927 1.00 84.62 90 PRO A C 1
ATOM 696 O O . PRO A 1 90 ? 14.835 0.554 -12.924 1.00 84.62 90 PRO A O 1
ATOM 699 N N . GLY A 1 91 ? 14.017 2.339 -11.831 1.00 80.88 91 GLY A N 1
ATOM 700 C CA . GLY A 1 91 ? 13.098 2.765 -12.902 1.00 80.88 91 GLY A CA 1
ATOM 701 C C . GLY A 1 91 ? 11.738 2.050 -12.959 1.00 80.88 91 GLY A C 1
ATOM 702 O O . GLY A 1 91 ? 10.877 2.469 -13.720 1.00 80.88 91 GLY A O 1
ATOM 703 N N . ASP A 1 92 ? 11.493 1.043 -12.117 1.00 79.38 92 ASP A N 1
ATOM 704 C CA . ASP A 1 92 ? 10.284 0.196 -12.140 1.00 79.38 92 ASP A CA 1
ATOM 705 C C . ASP A 1 92 ? 9.036 0.853 -11.507 1.00 79.38 92 ASP A C 1
ATOM 707 O O . ASP A 1 92 ? 8.270 0.228 -10.788 1.00 79.38 92 ASP A O 1
ATOM 711 N N . CYS A 1 93 ? 8.881 2.170 -11.658 1.00 78.56 93 CYS A N 1
ATOM 712 C CA . CYS A 1 93 ? 7.731 2.961 -11.199 1.00 78.56 93 CYS A CA 1
ATOM 713 C C . CYS A 1 93 ? 7.298 2.840 -9.721 1.00 78.56 93 CYS A C 1
ATOM 715 O O . CYS A 1 93 ? 6.256 3.374 -9.382 1.00 78.56 93 CYS A O 1
ATOM 717 N N . LYS A 1 94 ? 8.089 2.269 -8.805 1.00 85.81 94 LYS A N 1
ATOM 718 C CA . LYS A 1 94 ? 7.714 2.042 -7.385 1.00 85.81 94 LYS A CA 1
ATOM 719 C C . LYS A 1 94 ? 7.085 3.238 -6.657 1.00 85.81 94 LYS A C 1
ATOM 721 O O . LYS A 1 94 ? 6.103 3.084 -5.938 1.00 85.81 94 LYS A O 1
ATOM 726 N N . SER A 1 95 ? 7.665 4.429 -6.819 1.00 88.19 95 SER A N 1
ATOM 727 C CA . SER A 1 95 ? 7.247 5.614 -6.060 1.00 88.19 95 SER A CA 1
ATOM 728 C C . SER A 1 95 ? 5.920 6.200 -6.549 1.00 88.19 95 SER A C 1
ATOM 730 O O . SER A 1 95 ? 5.176 6.766 -5.755 1.00 88.19 95 SER A O 1
ATOM 732 N N . HIS A 1 96 ? 5.601 6.058 -7.839 1.00 90.00 96 HIS A N 1
ATOM 733 C CA . HIS A 1 96 ? 4.447 6.728 -8.442 1.00 90.00 96 HIS A CA 1
ATOM 734 C C . HIS A 1 96 ? 3.091 6.199 -7.930 1.00 90.00 96 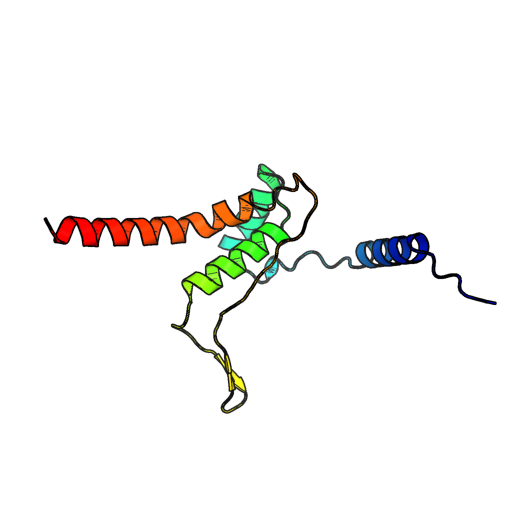HIS A C 1
ATOM 736 O O . HIS A 1 96 ? 2.266 7.033 -7.547 1.00 90.00 96 HIS A O 1
ATOM 742 N N . PRO A 1 97 ? 2.845 4.872 -7.831 1.00 89.75 97 PRO A N 1
ATOM 743 C CA . PRO A 1 97 ? 1.641 4.329 -7.210 1.00 89.75 97 PRO A CA 1
ATOM 744 C C . PRO A 1 97 ? 1.469 4.801 -5.768 1.00 89.75 97 PRO A C 1
ATOM 746 O O . PRO A 1 97 ? 0.380 5.223 -5.388 1.00 89.75 97 PRO A O 1
ATOM 749 N N . LEU A 1 98 ? 2.550 4.796 -4.979 1.00 89.81 98 LEU A N 1
ATOM 750 C CA . LEU A 1 98 ? 2.505 5.240 -3.587 1.00 89.81 98 LEU A CA 1
ATOM 751 C C . LEU A 1 98 ? 2.093 6.712 -3.489 1.00 89.81 98 LEU A C 1
ATOM 753 O O . LEU A 1 98 ? 1.161 7.042 -2.758 1.00 89.81 98 LEU A O 1
ATOM 757 N N . THR A 1 99 ? 2.729 7.592 -4.265 1.00 92.00 99 THR A N 1
ATOM 758 C CA . THR A 1 99 ? 2.373 9.016 -4.303 1.00 92.00 99 THR A CA 1
ATOM 759 C C . THR A 1 99 ? 0.932 9.231 -4.759 1.00 92.00 99 THR A C 1
ATOM 761 O O . THR A 1 99 ? 0.216 10.021 -4.146 1.00 92.00 99 THR A O 1
ATOM 764 N N . PHE A 1 100 ? 0.483 8.529 -5.803 1.00 93.62 100 PHE A N 1
ATOM 765 C CA . PHE A 1 100 ? -0.881 8.651 -6.318 1.00 93.62 100 PHE A CA 1
ATOM 766 C C . PHE A 1 100 ? -1.918 8.283 -5.254 1.00 93.62 100 PHE A C 1
ATOM 768 O O . PHE A 1 100 ? -2.845 9.050 -4.991 1.00 93.62 100 PHE A O 1
ATOM 775 N N . VAL A 1 101 ? -1.737 7.125 -4.621 1.00 93.94 101 VAL A N 1
ATOM 776 C CA . VAL A 1 101 ? -2.694 6.565 -3.666 1.00 93.94 101 VAL A CA 1
ATOM 777 C C . VAL A 1 101 ? -2.706 7.336 -2.344 1.00 93.94 101 VAL A C 1
ATOM 779 O O . VAL A 1 101 ? -3.770 7.505 -1.756 1.00 93.94 101 VAL A O 1
ATOM 782 N N . MET A 1 102 ? -1.562 7.857 -1.891 1.00 94.00 102 MET A N 1
ATOM 783 C CA . MET A 1 102 ? -1.466 8.650 -0.656 1.00 94.00 102 MET A CA 1
ATOM 784 C C . MET A 1 102 ? -1.972 10.090 -0.812 1.00 94.00 102 MET A C 1
ATOM 786 O O . MET A 1 102 ? -2.288 10.747 0.181 1.00 94.00 102 MET A O 1
ATOM 790 N N . ARG A 1 103 ? -2.082 10.596 -2.046 1.00 94.94 103 ARG A N 1
ATOM 791 C CA . ARG A 1 103 ? -2.460 11.986 -2.340 1.00 94.94 103 ARG A CA 1
ATOM 792 C C . ARG A 1 103 ? -3.738 12.467 -1.634 1.00 94.94 103 ARG A C 1
ATOM 794 O O . ARG A 1 103 ? -3.722 13.598 -1.152 1.00 94.94 103 ARG A O 1
ATOM 801 N N . PRO A 1 104 ? -4.834 11.687 -1.535 1.00 92.88 104 PRO A N 1
ATOM 802 C CA . PRO A 1 104 ? -6.033 12.125 -0.822 1.00 92.88 104 PRO A CA 1
ATOM 803 C C . PRO A 1 104 ? -5.774 12.410 0.660 1.00 92.88 104 PRO A C 1
ATOM 805 O O . PRO A 1 104 ? -6.277 13.406 1.173 1.00 92.88 104 PRO A O 1
ATOM 808 N N . LEU A 1 105 ? -4.962 11.578 1.321 1.00 92.12 105 LEU A N 1
ATOM 809 C CA . LEU A 1 105 ? -4.614 11.737 2.734 1.00 92.12 105 LEU A CA 1
ATOM 810 C C . LEU A 1 105 ? -3.735 12.968 2.946 1.00 92.12 105 LEU A C 1
ATOM 812 O O . LEU A 1 105 ? -4.044 13.799 3.791 1.00 92.12 105 LEU A O 1
ATOM 816 N N . VAL A 1 106 ? -2.705 13.140 2.113 1.00 93.31 106 VAL A N 1
ATOM 817 C CA . VAL A 1 106 ? -1.822 14.319 2.159 1.00 93.31 106 VAL A CA 1
ATOM 818 C C . VAL A 1 106 ? -2.609 15.611 1.920 1.00 93.31 106 VAL A C 1
ATOM 820 O O . VAL A 1 106 ? -2.423 16.601 2.620 1.00 93.31 106 VAL A O 1
ATOM 823 N N . ASN A 1 107 ? -3.531 15.608 0.955 1.00 93.25 107 ASN A N 1
ATOM 824 C CA . ASN A 1 107 ? -4.379 16.766 0.682 1.00 93.25 107 ASN A CA 1
ATOM 825 C C . ASN A 1 107 ? -5.334 17.081 1.842 1.00 93.25 107 ASN A C 1
ATOM 827 O O . ASN A 1 107 ? -5.652 18.249 2.060 1.00 93.25 107 ASN A O 1
ATOM 831 N N . ALA A 1 108 ? -5.845 16.059 2.534 1.00 89.56 108 ALA A N 1
ATOM 832 C CA . ALA A 1 108 ? -6.700 16.247 3.700 1.00 89.56 108 ALA A CA 1
ATOM 833 C C . ALA A 1 108 ? -5.912 16.869 4.859 1.00 89.56 108 ALA A C 1
ATOM 835 O O . ALA A 1 108 ? -6.363 17.859 5.426 1.00 89.56 108 ALA A O 1
ATOM 836 N N . ASP A 1 109 ? -4.713 16.356 5.132 1.0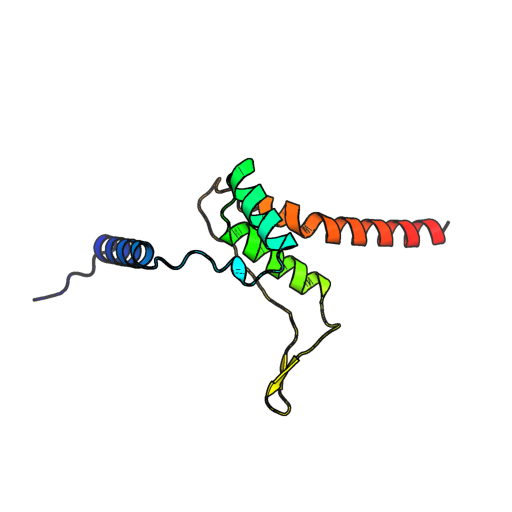0 89.50 109 ASP A N 1
ATOM 837 C CA . ASP A 1 109 ? -3.815 16.883 6.163 1.00 89.50 109 ASP A CA 1
ATOM 838 C C . ASP A 1 109 ? -3.453 18.354 5.906 1.00 89.50 109 ASP A C 1
ATOM 840 O O . ASP A 1 109 ? -3.633 19.221 6.760 1.00 89.50 109 ASP A O 1
ATOM 844 N N . TRP A 1 110 ? -3.085 18.675 4.664 1.00 88.12 110 TRP A N 1
ATOM 845 C CA . TRP A 1 110 ? -2.789 20.045 4.251 1.00 88.12 110 TRP A CA 1
ATOM 846 C C . TRP A 1 110 ? -3.964 21.014 4.473 1.00 88.12 110 TRP A C 1
ATOM 848 O O . TRP A 1 110 ? -3.765 22.168 4.859 1.00 88.12 110 TRP A O 1
ATOM 858 N N . LYS A 1 111 ? -5.204 20.577 4.209 1.00 85.50 111 LYS A N 1
ATOM 859 C CA . LYS A 1 111 ? -6.398 21.404 4.450 1.00 85.50 111 LYS A CA 1
ATOM 860 C C . LYS A 1 111 ? -6.580 21.694 5.934 1.00 85.50 111 LYS A C 1
ATOM 862 O O . LYS A 1 111 ? -6.867 22.836 6.274 1.00 85.50 111 LYS A O 1
ATOM 867 N N . THR A 1 112 ? -6.382 20.695 6.789 1.00 80.38 112 THR A N 1
ATOM 868 C CA . THR A 1 112 ? -6.461 20.856 8.245 1.00 80.38 112 THR A CA 1
ATOM 869 C C . THR A 1 112 ? -5.441 21.878 8.740 1.00 80.38 112 THR A C 1
ATOM 871 O O . THR A 1 112 ? -5.803 22.779 9.483 1.00 80.38 112 THR A O 1
ATOM 874 N N . ILE A 1 113 ? -4.191 21.804 8.267 1.00 76.75 113 ILE A N 1
ATOM 875 C CA . ILE A 1 113 ? -3.126 22.743 8.662 1.00 76.75 113 ILE A CA 1
ATOM 876 C C . ILE A 1 113 ? -3.480 24.192 8.303 1.00 76.75 113 ILE A C 1
ATOM 878 O O . ILE A 1 113 ? -3.258 25.095 9.111 1.00 76.75 113 ILE A O 1
ATOM 882 N N . ARG A 1 114 ? -4.040 24.427 7.109 1.00 67.25 114 ARG A N 1
ATOM 883 C CA . ARG A 1 114 ? -4.444 25.777 6.684 1.00 67.25 114 ARG A CA 1
ATOM 884 C C . ARG A 1 114 ? -5.531 26.362 7.582 1.00 67.25 114 ARG A C 1
ATOM 886 O O . ARG A 1 114 ? -5.362 27.475 8.052 1.00 67.25 114 ARG A O 1
ATOM 893 N N . VAL A 1 115 ? -6.577 25.591 7.883 1.00 73.50 115 VAL A N 1
ATOM 894 C CA . VAL A 1 115 ? -7.676 26.049 8.752 1.00 73.50 115 VAL A CA 1
ATOM 895 C C . VAL A 1 115 ? -7.163 26.458 10.134 1.00 73.50 115 VAL A C 1
ATOM 897 O O . VAL A 1 115 ? -7.507 27.528 10.614 1.00 73.50 115 VAL A O 1
ATOM 900 N N . THR A 1 116 ? -6.282 25.662 10.742 1.00 65.69 116 THR A N 1
ATOM 901 C CA . THR A 1 116 ? -5.708 25.986 12.060 1.00 65.69 116 THR A CA 1
ATOM 902 C C . THR A 1 116 ? -4.828 27.240 12.031 1.00 65.69 116 THR A C 1
ATOM 904 O O . THR A 1 116 ? -4.708 27.923 13.042 1.00 65.69 116 THR A O 1
ATOM 907 N N . THR A 1 117 ? -4.181 27.531 10.897 1.00 67.75 117 THR A N 1
ATOM 908 C CA . THR A 1 117 ? -3.313 28.712 10.757 1.00 67.75 117 THR A CA 1
ATOM 909 C C . THR A 1 117 ? -4.145 29.978 10.542 1.00 67.75 117 THR A C 1
ATOM 911 O O . THR A 1 117 ? -3.850 31.000 11.145 1.00 67.75 117 THR A O 1
ATOM 914 N N . ASP A 1 118 ? -5.222 29.883 9.758 1.00 66.62 118 ASP A N 1
ATOM 915 C CA . ASP A 1 118 ? -6.130 31.000 9.471 1.00 66.62 118 ASP A CA 1
ATOM 916 C C . ASP A 1 118 ? -7.050 31.355 10.669 1.00 66.62 118 ASP A C 1
ATOM 918 O O . ASP A 1 118 ? -7.605 32.446 10.708 1.00 66.62 118 ASP A O 1
ATOM 922 N N . GLU A 1 119 ? -7.223 30.464 11.658 1.00 61.28 119 GLU A N 1
ATOM 923 C CA . GLU A 1 119 ? -7.952 30.741 12.916 1.00 61.28 119 GLU A CA 1
ATOM 924 C C . GLU A 1 119 ? -7.105 31.475 13.981 1.00 61.28 119 GLU A C 1
ATOM 926 O O . GLU A 1 119 ? -7.618 31.794 15.058 1.00 61.28 119 GLU A O 1
ATOM 931 N N . GLN A 1 120 ? -5.816 31.725 13.719 1.00 52.94 120 GLN A N 1
ATOM 932 C CA . GLN A 1 120 ? -4.899 32.408 14.646 1.00 52.94 120 GLN A CA 1
ATOM 933 C C . GLN A 1 120 ? -4.499 33.834 14.220 1.00 52.94 120 GLN A C 1
ATOM 935 O O . GLN A 1 120 ? -3.749 34.476 14.960 1.00 52.94 120 GLN A O 1
ATOM 940 N N . ASP A 1 121 ? -5.038 34.331 13.102 1.00 47.75 121 ASP A N 1
ATOM 941 C CA . ASP A 1 121 ? -4.934 35.723 12.625 1.00 47.75 121 ASP A CA 1
ATOM 942 C C . ASP A 1 121 ? -6.261 36.489 12.825 1.00 47.75 121 ASP A C 1
ATOM 944 O O . ASP A 1 121 ? -6.206 37.720 13.066 1.00 47.75 121 ASP A O 1
#

InterPro domains:
  IPR025048 Protein of unknown function DUF3987) [PF13148] (48-109)

pLDDT: mean 85.14, std 13.27, range [43.19, 96.75]

Radius of gyration: 20.34 Å; chains: 1; bounding box: 42×73×43 Å

Foldseek 3Di:
DDDPDDPVVVVVVVVVVVVPPPDQDPLVVDPPVLSVVLVCCCVPVVQRSCLLVLLLLQLVLVVCPQVDWDPPDVVDIDGSHDDDDDDDDVVNCNVVSNCVNCVVVVVVVVVVVVVVVVVVD

Secondary structure (DSSP, 8-state):
------HHHHHHHHHHHHHH------GGGS-HHHHHHHHHHHHHH---HHHHHHHHHHHHHHHHTTS-EEEEETTEEEE----------TTS-THHHHHHHHHHHHHHHHHHHHHHHHT--

Organism: NCBI:txid2094150